Protein AF-A0A917CZU0-F1 (afdb_monomer_lite)

Structure (mmCIF, N/CA/C/O backbone):
data_AF-A0A917CZU0-F1
#
_entry.id   AF-A0A917CZU0-F1
#
loop_
_atom_site.group_PDB
_atom_site.id
_atom_site.type_symbol
_atom_site.label_atom_id
_atom_site.label_alt_id
_atom_site.label_comp_id
_atom_site.label_asym_id
_atom_site.label_entity_id
_atom_site.label_seq_id
_atom_site.pdbx_PDB_ins_code
_atom_site.Cartn_x
_atom_site.Cartn_y
_atom_site.Cartn_z
_atom_site.occupancy
_atom_site.B_iso_or_equiv
_atom_site.auth_seq_id
_atom_site.auth_comp_id
_atom_site.auth_asym_id
_atom_site.auth_atom_id
_atom_site.pdbx_PDB_model_num
ATOM 1 N N . MET A 1 1 ? 10.312 20.688 1.278 1.00 78.50 1 MET A N 1
ATOM 2 C CA . MET A 1 1 ? 9.923 19.257 1.408 1.00 78.50 1 MET A CA 1
ATOM 3 C C . MET A 1 1 ? 10.205 18.585 0.076 1.00 78.50 1 MET A C 1
ATOM 5 O O . MET A 1 1 ? 9.806 19.126 -0.950 1.00 78.50 1 MET A O 1
ATOM 9 N N . VAL A 1 2 ? 10.964 17.492 0.083 1.00 86.94 2 VAL A N 1
ATOM 10 C CA . VAL A 1 2 ? 11.460 16.786 -1.108 1.00 86.94 2 VAL A CA 1
ATOM 11 C C . VAL A 1 2 ? 10.722 15.475 -1.261 1.00 86.94 2 VAL A C 1
ATOM 13 O O . VAL A 1 2 ? 10.503 14.759 -0.286 1.00 86.94 2 VAL A O 1
ATOM 16 N N . ARG A 1 3 ? 10.411 15.134 -2.509 1.00 88.06 3 ARG A N 1
ATOM 17 C CA . ARG A 1 3 ? 9.918 13.814 -2.871 1.00 88.06 3 ARG A CA 1
ATOM 18 C C . ARG A 1 3 ? 11.034 12.984 -3.494 1.00 88.06 3 ARG A C 1
ATOM 20 O O . ARG A 1 3 ? 11.651 13.409 -4.465 1.00 88.06 3 ARG A O 1
ATOM 27 N N . ILE A 1 4 ? 11.237 11.786 -2.967 1.00 87.00 4 ILE A N 1
ATOM 28 C CA . ILE A 1 4 ? 12.206 10.799 -3.437 1.00 87.00 4 ILE A CA 1
ATOM 29 C C . ILE A 1 4 ? 11.424 9.625 -4.030 1.00 87.00 4 ILE A C 1
ATOM 31 O O . ILE A 1 4 ? 10.576 9.039 -3.360 1.00 87.00 4 ILE A O 1
ATOM 35 N N . GLN A 1 5 ? 11.693 9.275 -5.286 1.00 89.81 5 GLN A N 1
ATOM 36 C CA . GLN A 1 5 ? 11.121 8.095 -5.943 1.00 89.81 5 GLN A CA 1
ATOM 37 C C . GLN A 1 5 ? 12.236 7.085 -6.233 1.00 89.81 5 GLN A C 1
ATOM 39 O O . GLN A 1 5 ? 12.887 7.181 -7.275 1.00 89.81 5 GLN A O 1
ATOM 44 N N . PRO A 1 6 ? 12.507 6.143 -5.314 1.00 85.19 6 PRO A N 1
ATOM 45 C CA . PRO A 1 6 ? 13.462 5.079 -5.576 1.00 85.19 6 PRO A CA 1
ATOM 46 C C . PRO A 1 6 ? 12.879 4.049 -6.553 1.00 85.19 6 PRO A C 1
ATOM 48 O O . PRO A 1 6 ? 11.664 3.901 -6.688 1.00 85.19 6 PRO A O 1
ATOM 51 N N . ALA A 1 7 ? 13.762 3.301 -7.215 1.00 85.62 7 ALA A N 1
ATOM 52 C CA . ALA A 1 7 ? 13.368 2.092 -7.934 1.00 85.62 7 ALA A CA 1
ATOM 53 C C . ALA A 1 7 ? 12.738 1.078 -6.953 1.00 85.62 7 ALA A C 1
ATOM 55 O O . ALA A 1 7 ? 13.147 1.051 -5.789 1.00 85.62 7 ALA A O 1
ATOM 56 N N . PRO A 1 8 ? 11.792 0.228 -7.390 1.00 84.75 8 PRO A N 1
ATOM 57 C CA . PRO A 1 8 ? 11.112 -0.726 -6.510 1.00 84.75 8 PRO A CA 1
ATOM 58 C C . PRO A 1 8 ? 12.092 -1.649 -5.769 1.00 84.75 8 PRO A C 1
ATOM 60 O O . PRO A 1 8 ? 11.936 -1.856 -4.569 1.00 84.75 8 PRO A O 1
ATOM 63 N N . ASP A 1 9 ? 13.163 -2.091 -6.430 1.00 89.38 9 ASP A N 1
ATOM 64 C CA . ASP A 1 9 ? 14.222 -2.926 -5.839 1.00 89.38 9 ASP A CA 1
ATOM 65 C C . ASP A 1 9 ? 15.083 -2.189 -4.798 1.00 89.38 9 ASP A C 1
ATOM 67 O O . ASP A 1 9 ? 15.766 -2.808 -3.989 1.00 89.38 9 ASP A O 1
ATOM 71 N N . LYS A 1 10 ? 15.065 -0.851 -4.812 1.00 85.75 10 LYS A N 1
ATOM 72 C CA . LYS A 1 10 ? 15.816 0.018 -3.890 1.00 85.75 10 LYS A CA 1
ATOM 73 C C . LYS A 1 10 ? 14.930 0.673 -2.839 1.00 85.75 10 LYS A C 1
ATOM 75 O O . LYS A 1 10 ? 15.418 1.446 -2.020 1.00 85.75 10 LYS A O 1
ATOM 80 N N . LEU A 1 11 ? 13.628 0.399 -2.860 1.00 89.38 11 LEU A N 1
ATOM 81 C CA . LEU A 1 11 ? 12.669 1.073 -1.999 1.00 89.38 11 LEU A CA 1
ATOM 82 C C . LEU A 1 11 ? 12.920 0.763 -0.524 1.00 89.38 11 LEU A C 1
ATOM 84 O O . LEU A 1 11 ? 12.870 1.670 0.301 1.00 89.38 11 LEU A O 1
ATOM 88 N N . GLN A 1 12 ? 13.228 -0.494 -0.204 1.00 90.19 12 GLN A N 1
ATOM 89 C CA . GLN A 1 12 ? 13.500 -0.927 1.164 1.00 90.19 12 GLN A CA 1
ATOM 90 C C . GLN A 1 12 ? 14.815 -0.350 1.704 1.00 90.19 12 GLN A C 1
ATOM 92 O O . GLN A 1 12 ? 14.838 0.157 2.821 1.00 90.19 12 GLN A O 1
ATOM 97 N N . ASP A 1 13 ? 15.877 -0.364 0.893 1.00 90.19 13 ASP A N 1
ATOM 98 C CA . ASP A 1 13 ? 17.170 0.244 1.238 1.00 90.19 13 ASP A CA 1
ATOM 99 C C . ASP A 1 13 ? 17.022 1.754 1.484 1.00 90.19 13 ASP A C 1
ATOM 101 O O . ASP A 1 13 ? 17.442 2.279 2.516 1.00 90.19 13 ASP A O 1
ATOM 105 N N . MET A 1 14 ? 16.305 2.442 0.590 1.00 88.56 14 MET A N 1
ATOM 106 C CA . MET A 1 14 ? 16.014 3.869 0.719 1.00 88.56 14 MET A CA 1
ATOM 107 C C . MET A 1 14 ? 15.160 4.168 1.958 1.00 88.56 14 MET A C 1
ATOM 109 O O . MET A 1 14 ? 15.452 5.120 2.677 1.00 88.56 14 MET A O 1
ATOM 113 N N . ALA A 1 15 ? 14.136 3.356 2.240 1.00 90.75 15 ALA A N 1
ATOM 114 C CA . ALA A 1 15 ? 13.304 3.506 3.432 1.00 90.75 15 ALA A CA 1
ATOM 115 C C . ALA A 1 15 ? 14.133 3.372 4.710 1.00 90.75 15 ALA A C 1
ATOM 117 O O . ALA A 1 15 ? 14.023 4.204 5.608 1.00 90.75 15 ALA A O 1
ATOM 118 N N . GLN A 1 16 ? 14.984 2.348 4.779 1.00 91.56 16 GLN A N 1
ATOM 119 C CA . GLN A 1 16 ? 15.815 2.095 5.947 1.00 91.56 16 GLN A CA 1
ATOM 120 C C . GLN A 1 16 ? 16.832 3.214 6.164 1.00 91.56 16 GLN A C 1
ATOM 122 O O . GLN A 1 16 ? 16.986 3.687 7.285 1.00 91.56 16 GLN A O 1
ATOM 127 N N . ARG A 1 17 ? 17.455 3.703 5.091 1.00 89.38 17 ARG A N 1
ATOM 128 C CA . ARG A 1 17 ? 18.403 4.819 5.146 1.00 89.38 17 ARG A CA 1
ATOM 129 C C . ARG A 1 17 ? 17.747 6.137 5.566 1.00 89.38 17 ARG A C 1
ATOM 131 O O . ARG A 1 17 ? 18.346 6.909 6.307 1.00 89.38 17 ARG A O 1
ATOM 138 N N . LEU A 1 18 ? 16.512 6.391 5.127 1.00 90.62 18 LEU A N 1
ATOM 139 C CA . LEU A 1 18 ? 15.735 7.555 5.565 1.00 90.62 18 LEU A CA 1
ATOM 140 C C . LEU A 1 18 ? 15.314 7.443 7.035 1.00 90.62 18 LEU A C 1
ATOM 142 O O . LEU A 1 18 ? 15.387 8.435 7.752 1.00 90.62 18 LEU A O 1
ATOM 146 N N . LEU A 1 19 ? 14.904 6.255 7.487 1.00 91.31 19 LEU A N 1
ATOM 147 C CA . LEU A 1 19 ? 14.518 6.015 8.881 1.00 91.31 19 LEU A CA 1
ATOM 148 C C . LEU A 1 19 ? 15.707 6.075 9.845 1.00 91.31 19 LEU A C 1
ATOM 150 O O . LEU A 1 19 ? 15.544 6.572 10.951 1.00 91.31 19 LEU A O 1
ATOM 154 N N . ASP A 1 20 ? 16.884 5.605 9.431 1.00 92.38 20 ASP A N 1
ATOM 155 C CA . ASP A 1 20 ? 18.122 5.703 10.216 1.00 92.38 20 ASP A CA 1
ATOM 156 C C . ASP A 1 20 ? 18.596 7.160 10.357 1.00 92.38 20 ASP A C 1
ATOM 158 O O . ASP A 1 20 ? 19.051 7.586 11.417 1.00 92.38 20 ASP A O 1
ATOM 162 N N . ALA A 1 21 ? 18.428 7.958 9.298 1.00 89.38 21 ALA A N 1
ATOM 163 C CA . ALA A 1 21 ? 18.774 9.375 9.313 1.00 89.38 21 ALA A CA 1
ATOM 164 C C . ALA A 1 21 ? 17.760 10.248 10.079 1.00 89.38 21 ALA A C 1
ATOM 166 O O . ALA A 1 21 ? 18.129 11.332 10.549 1.00 89.38 21 ALA A O 1
ATOM 167 N N . ALA A 1 22 ? 16.500 9.821 10.183 1.00 90.62 22 ALA A N 1
ATOM 168 C CA . ALA A 1 22 ? 15.434 10.576 10.837 1.00 90.62 22 ALA A CA 1
ATOM 169 C C . ALA A 1 22 ? 15.584 10.572 12.365 1.00 90.62 22 ALA A C 1
ATOM 171 O O . ALA A 1 22 ? 16.005 9.583 12.959 1.00 90.62 22 ALA A O 1
ATOM 172 N N . ASP A 1 23 ? 15.220 11.678 13.013 1.00 89.38 23 ASP A N 1
ATOM 173 C CA . ASP A 1 23 ? 15.137 11.744 14.479 1.00 89.38 23 ASP A CA 1
ATOM 174 C C . ASP A 1 23 ? 13.829 11.100 14.965 1.00 89.38 23 ASP A C 1
ATOM 176 O O . ASP A 1 23 ? 13.726 10.577 16.075 1.00 89.38 23 ASP A O 1
ATOM 180 N N . SER A 1 24 ? 12.807 11.098 14.105 1.00 87.88 24 SER A N 1
ATOM 181 C CA . SER A 1 24 ? 11.535 10.423 14.343 1.00 87.88 24 SER A CA 1
ATOM 182 C C . SER A 1 24 ? 10.970 9.779 13.073 1.00 87.88 24 SER A C 1
ATOM 184 O O . SER A 1 24 ? 11.024 10.372 11.997 1.00 87.88 24 SER A O 1
ATOM 186 N N . PRO A 1 25 ? 10.310 8.609 13.179 1.00 84.25 25 PRO A N 1
ATOM 187 C CA . PRO A 1 25 ? 9.720 7.930 12.021 1.00 84.25 25 PRO A CA 1
ATOM 188 C C . PRO A 1 25 ? 8.631 8.767 11.330 1.00 84.25 25 PRO A C 1
ATOM 190 O O . PRO A 1 25 ? 8.382 8.593 10.142 1.00 84.25 25 PRO A O 1
ATOM 193 N N . SER A 1 26 ? 8.013 9.706 12.052 1.00 87.31 26 SER A N 1
ATOM 194 C CA . SER A 1 26 ? 7.018 10.647 11.524 1.00 87.31 26 SER A CA 1
ATOM 195 C C . SER A 1 26 ? 7.584 11.649 10.509 1.00 87.31 26 SER A C 1
ATOM 197 O O . SER A 1 26 ? 6.810 12.299 9.812 1.00 87.31 26 SER A O 1
ATOM 199 N N . GLU A 1 27 ? 8.907 11.803 10.423 1.00 88.69 27 GLU A N 1
ATOM 200 C CA . GLU A 1 27 ? 9.562 12.692 9.453 1.00 88.69 27 GLU A CA 1
ATOM 201 C C . GLU A 1 27 ? 9.648 12.084 8.044 1.00 88.69 27 GLU A C 1
ATOM 203 O O . GLU A 1 27 ? 9.947 12.792 7.079 1.00 88.69 27 GLU A O 1
ATOM 208 N N . VAL A 1 28 ? 9.372 10.781 7.919 1.00 90.38 28 VAL A N 1
ATOM 209 C CA . VAL A 1 28 ? 9.334 10.051 6.652 1.00 90.38 28 VAL A CA 1
ATOM 210 C C . VAL A 1 28 ? 7.887 9.729 6.302 1.00 90.38 28 VAL A C 1
ATOM 212 O O . VAL A 1 28 ? 7.295 8.789 6.831 1.00 90.38 28 VAL A O 1
ATOM 215 N N . ALA A 1 29 ? 7.307 10.483 5.371 1.00 91.12 29 ALA A N 1
ATOM 216 C CA . ALA A 1 29 ? 5.987 10.179 4.834 1.00 91.12 29 ALA A CA 1
ATOM 217 C C . ALA A 1 29 ? 6.116 9.304 3.583 1.00 91.12 29 ALA A C 1
ATOM 219 O O . ALA A 1 29 ? 6.944 9.552 2.710 1.00 91.12 29 ALA A O 1
ATOM 220 N N . THR A 1 30 ? 5.279 8.276 3.459 1.00 90.19 30 THR A N 1
ATOM 221 C CA . THR A 1 30 ? 5.162 7.522 2.203 1.00 90.19 30 THR A CA 1
ATOM 222 C C . THR A 1 30 ? 4.100 8.174 1.329 1.00 90.19 30 THR A C 1
ATOM 224 O O . THR A 1 30 ? 3.032 8.550 1.805 1.00 90.19 30 THR A O 1
ATOM 227 N N . CYS A 1 31 ? 4.388 8.329 0.040 1.00 87.25 31 CYS A N 1
ATOM 228 C CA . CYS A 1 31 ? 3.458 8.910 -0.920 1.00 87.25 31 CYS A CA 1
ATOM 229 C C . CYS A 1 31 ? 3.332 8.017 -2.158 1.00 87.25 31 CYS A C 1
ATOM 231 O O . CYS A 1 31 ? 4.315 7.696 -2.832 1.00 87.25 31 CYS A O 1
ATOM 233 N N . THR A 1 32 ? 2.105 7.647 -2.504 1.00 87.88 32 THR A N 1
ATOM 234 C CA . THR A 1 32 ? 1.788 6.911 -3.731 1.00 87.88 32 THR A CA 1
ATOM 235 C C . THR A 1 32 ? 1.451 7.908 -4.844 1.00 87.88 32 THR A C 1
ATOM 237 O O . THR A 1 32 ? 0.616 8.789 -4.663 1.00 87.88 32 THR A O 1
ATOM 240 N N . ASN A 1 33 ? 2.125 7.831 -5.998 1.00 71.75 33 ASN A N 1
ATOM 241 C CA . ASN A 1 33 ? 1.677 8.512 -7.225 1.00 71.75 33 ASN A CA 1
ATOM 242 C C . ASN A 1 33 ? 1.523 7.477 -8.330 1.00 71.75 33 ASN A C 1
ATOM 244 O O . ASN A 1 33 ? 2.515 6.897 -8.775 1.00 71.75 33 ASN A O 1
ATOM 248 N N . GLY A 1 34 ? 0.296 7.298 -8.817 1.00 76.94 34 GLY A N 1
ATOM 249 C CA . GLY A 1 34 ? 0.011 6.317 -9.861 1.00 76.94 34 GLY A CA 1
ATOM 250 C C . GLY A 1 34 ? 0.467 4.919 -9.436 1.00 76.94 34 GLY A C 1
ATOM 251 O O . GLY A 1 34 ? 0.059 4.431 -8.387 1.00 76.94 34 GLY A O 1
ATOM 252 N N . SER A 1 35 ? 1.335 4.298 -10.236 1.00 74.12 35 SER A N 1
ATOM 253 C CA . SER A 1 35 ? 1.867 2.949 -9.985 1.00 74.12 35 SER A CA 1
ATOM 254 C C . SER A 1 35 ? 3.122 2.905 -9.101 1.00 74.12 35 SER A C 1
ATOM 256 O O . SER A 1 35 ? 3.635 1.817 -8.854 1.00 74.12 35 SER A O 1
ATOM 258 N N . GLY A 1 36 ? 3.648 4.050 -8.653 1.00 81.69 36 GLY A N 1
ATOM 259 C CA . GLY A 1 36 ? 4.904 4.130 -7.902 1.00 81.69 36 GLY A CA 1
ATOM 260 C C . GLY A 1 36 ? 4.724 4.567 -6.448 1.00 81.69 36 GLY A C 1
ATOM 261 O O . GLY A 1 36 ? 3.883 5.414 -6.134 1.00 81.69 36 GLY A O 1
ATOM 262 N N . VAL A 1 37 ? 5.564 4.022 -5.566 1.00 88.19 37 VAL A N 1
ATOM 263 C CA . VAL A 1 37 ? 5.702 4.445 -4.166 1.00 88.19 37 VAL A CA 1
ATOM 264 C C . VAL A 1 37 ? 6.959 5.307 -4.038 1.00 88.19 37 VAL A C 1
ATOM 266 O O . VAL A 1 37 ? 8.010 4.967 -4.577 1.00 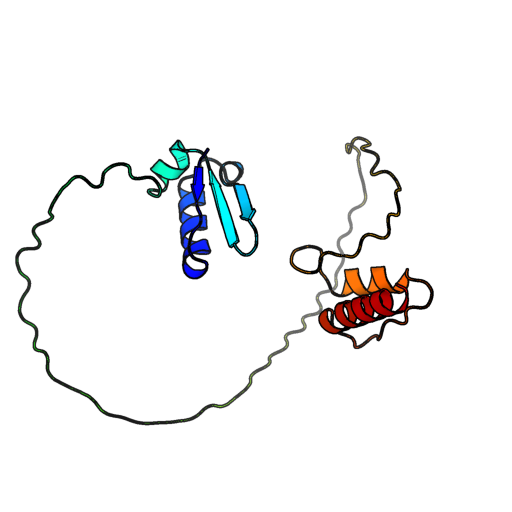88.19 37 VAL A O 1
ATOM 269 N N . GLY A 1 38 ? 6.849 6.430 -3.336 1.00 90.81 38 GLY A N 1
ATOM 270 C CA . GLY A 1 38 ? 7.973 7.293 -2.990 1.00 90.81 38 GLY A CA 1
ATOM 271 C C . GLY A 1 38 ? 7.908 7.761 -1.541 1.00 90.81 38 GLY A C 1
ATOM 272 O O . GLY A 1 38 ? 6.962 7.453 -0.813 1.00 90.81 38 GLY A O 1
ATOM 273 N N . PHE A 1 39 ? 8.908 8.536 -1.144 1.00 91.94 39 PHE A N 1
ATOM 274 C CA . PHE A 1 39 ? 9.032 9.116 0.187 1.00 91.94 39 PHE A CA 1
ATOM 275 C C . PHE A 1 39 ? 8.992 10.633 0.092 1.00 91.94 39 PHE A C 1
ATOM 277 O O . PHE A 1 39 ? 9.631 11.223 -0.775 1.00 91.94 39 PHE A O 1
ATOM 284 N N . GLU A 1 40 ? 8.227 11.259 0.968 1.00 91.81 40 GLU A N 1
ATOM 285 C CA . GLU A 1 40 ? 8.184 12.697 1.147 1.00 91.81 40 GLU A CA 1
ATOM 286 C C . GLU A 1 40 ? 8.852 13.027 2.483 1.00 91.81 40 GLU A C 1
ATOM 288 O O . GLU A 1 40 ? 8.450 12.531 3.536 1.00 91.81 40 GLU A O 1
ATOM 293 N N . VAL A 1 41 ? 9.930 13.805 2.417 1.00 91.12 41 VAL A N 1
ATOM 294 C CA . VAL A 1 41 ? 10.820 14.090 3.549 1.00 91.12 41 VAL A CA 1
ATOM 295 C C . VAL A 1 41 ? 11.256 15.549 3.543 1.00 91.12 41 VAL A C 1
ATOM 297 O O . VAL A 1 41 ? 11.198 16.242 2.524 1.00 91.12 41 VAL A O 1
ATOM 300 N N . SER A 1 42 ? 11.732 16.046 4.678 1.00 91.06 42 SER A N 1
ATOM 301 C CA . SER A 1 42 ? 12.390 17.354 4.741 1.00 91.06 42 SER A CA 1
ATOM 302 C C . SER A 1 42 ? 13.674 17.376 3.900 1.00 91.06 42 SER A C 1
ATOM 304 O O . SER A 1 42 ? 14.363 16.367 3.774 1.00 91.06 42 SER A O 1
ATOM 306 N N . GLU A 1 43 ? 14.028 18.536 3.337 1.00 88.25 43 GLU A N 1
ATOM 307 C CA . GLU A 1 43 ? 15.282 18.720 2.575 1.00 88.25 43 GLU A CA 1
ATOM 308 C C . GLU A 1 43 ? 16.517 18.390 3.422 1.00 88.25 43 GLU A C 1
ATOM 310 O O . GLU A 1 43 ? 17.457 17.764 2.940 1.00 88.25 43 GLU A O 1
ATOM 315 N N . GLU A 1 44 ? 16.476 18.746 4.706 1.00 88.19 44 GLU A N 1
ATOM 316 C CA . GLU A 1 44 ? 17.512 18.405 5.680 1.00 88.19 44 GLU A CA 1
ATOM 317 C C . GLU A 1 44 ? 17.657 16.888 5.861 1.00 88.19 44 GLU A C 1
ATOM 319 O O . GLU A 1 44 ? 18.769 16.369 5.805 1.00 88.19 44 GLU A O 1
ATOM 324 N N . LEU A 1 45 ? 16.540 16.164 5.983 1.00 88.62 45 LEU A N 1
ATOM 325 C CA . LEU A 1 45 ? 16.536 14.707 6.099 1.00 88.62 45 LEU A CA 1
ATOM 326 C C . LEU A 1 45 ? 17.028 14.035 4.811 1.00 88.62 45 LEU A C 1
ATOM 328 O O . LEU A 1 45 ? 17.816 13.095 4.870 1.00 88.62 45 LEU A O 1
ATOM 332 N N . ALA A 1 46 ? 16.632 14.545 3.642 1.00 88.06 46 ALA A N 1
ATOM 333 C CA . ALA A 1 46 ? 17.114 14.048 2.355 1.00 88.06 46 ALA A CA 1
ATOM 334 C C . ALA A 1 46 ? 18.635 14.229 2.191 1.00 88.06 46 ALA A C 1
ATOM 336 O O . ALA A 1 46 ? 19.303 13.329 1.679 1.00 88.06 46 ALA A O 1
ATOM 337 N N . ARG A 1 47 ? 19.198 15.354 2.656 1.00 85.94 47 ARG A N 1
ATOM 338 C CA . ARG A 1 47 ? 20.656 15.569 2.715 1.00 85.94 47 ARG A CA 1
ATOM 339 C C . ARG A 1 47 ? 21.328 14.644 3.721 1.00 85.94 47 ARG A C 1
ATOM 341 O O . ARG A 1 47 ? 22.323 14.013 3.392 1.00 85.94 47 ARG A O 1
ATOM 348 N N . LYS A 1 48 ? 20.764 14.515 4.923 1.00 85.56 48 LYS A N 1
ATOM 349 C CA . LYS A 1 48 ? 21.298 13.659 5.993 1.00 85.56 48 LYS A CA 1
ATOM 350 C C . LYS A 1 48 ? 21.319 12.181 5.594 1.00 85.56 48 LYS A C 1
ATOM 352 O O . LYS A 1 48 ? 22.279 11.479 5.886 1.00 85.56 48 LYS A O 1
ATOM 357 N N . ALA A 1 49 ? 20.308 11.734 4.855 1.00 83.06 49 ALA A N 1
ATOM 358 C CA . ALA A 1 49 ? 20.256 10.402 4.263 1.00 83.06 49 ALA A CA 1
ATOM 359 C C . ALA A 1 49 ? 21.158 10.245 3.020 1.00 83.06 49 ALA A C 1
ATOM 361 O O . ALA A 1 49 ? 21.257 9.145 2.477 1.00 83.06 49 ALA A O 1
ATOM 362 N N . GLY A 1 50 ? 21.834 11.304 2.559 1.00 82.69 50 GLY A N 1
ATOM 363 C CA . GLY A 1 50 ? 22.723 11.280 1.394 1.00 82.69 50 GLY A CA 1
ATOM 364 C C . GLY A 1 50 ? 21.992 11.099 0.061 1.00 82.69 50 GLY A C 1
ATOM 365 O O . GLY A 1 50 ? 22.552 10.535 -0.873 1.00 82.69 50 GLY A O 1
ATOM 366 N N . VAL A 1 51 ? 20.723 11.512 -0.014 1.00 78.25 51 VAL A N 1
ATOM 367 C CA . VAL A 1 51 ? 19.892 11.432 -1.230 1.00 78.25 51 VAL A CA 1
ATOM 368 C C . VAL A 1 51 ? 20.008 12.703 -2.065 1.00 78.25 51 VAL A C 1
ATOM 370 O O . VAL A 1 51 ? 19.930 12.656 -3.290 1.00 78.25 51 VAL A O 1
ATOM 373 N N . LEU A 1 52 ? 20.184 13.838 -1.389 1.00 66.56 52 LEU A N 1
ATOM 374 C CA . LEU A 1 52 ? 20.279 15.166 -1.983 1.00 66.56 52 LEU A CA 1
ATOM 375 C C . LEU A 1 52 ? 21.696 15.722 -1.795 1.00 66.56 52 LEU A C 1
ATOM 377 O O . LEU A 1 52 ? 21.877 16.772 -1.185 1.00 66.56 52 LEU A O 1
ATOM 381 N N . ASP A 1 53 ? 22.713 14.9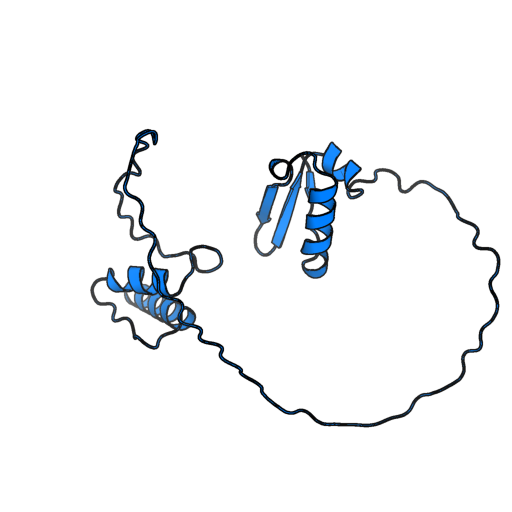88 -2.237 1.00 64.81 53 ASP A N 1
ATOM 382 C CA . ASP A 1 53 ? 24.073 15.524 -2.239 1.00 64.81 53 ASP A CA 1
ATOM 383 C C . ASP A 1 53 ? 24.211 16.520 -3.407 1.00 64.81 53 ASP A C 1
ATOM 385 O O . ASP A 1 53 ? 24.346 16.146 -4.572 1.00 64.81 53 ASP A O 1
ATOM 389 N N . GLU A 1 54 ? 24.058 17.813 -3.106 1.00 48.25 54 GLU A N 1
ATOM 390 C CA . GLU A 1 54 ? 24.296 18.920 -4.039 1.00 48.25 54 GLU A CA 1
ATOM 391 C C . GLU A 1 54 ? 25.804 19.216 -4.156 1.00 48.25 54 GLU A C 1
ATOM 393 O O . GLU A 1 54 ? 26.236 20.328 -3.871 1.00 48.25 54 GLU A O 1
ATOM 398 N N . ALA A 1 55 ? 26.614 18.232 -4.552 1.00 45.84 55 ALA A N 1
ATOM 399 C CA . ALA A 1 55 ? 27.979 18.433 -5.042 1.00 45.84 55 ALA A CA 1
ATOM 400 C C . ALA A 1 55 ? 28.487 17.172 -5.760 1.00 45.84 55 ALA A C 1
ATOM 402 O O . ALA A 1 55 ? 29.234 16.360 -5.228 1.00 45.84 55 ALA A O 1
ATOM 403 N N . SER A 1 56 ? 28.154 17.039 -7.044 1.00 51.19 56 SER A N 1
ATOM 404 C CA . SER A 1 56 ? 29.105 16.416 -7.971 1.00 51.19 56 SER A CA 1
ATOM 405 C C . SER A 1 56 ? 30.266 17.397 -8.190 1.00 51.19 56 SER A C 1
ATOM 407 O O . SER A 1 56 ? 30.307 18.071 -9.215 1.00 51.19 56 SER A O 1
ATOM 409 N N . ASP A 1 57 ? 31.138 17.536 -7.191 1.00 53.62 57 ASP A N 1
ATOM 410 C CA . ASP A 1 57 ? 32.403 18.281 -7.236 1.00 53.62 57 ASP A CA 1
ATOM 411 C C . ASP A 1 57 ? 33.399 17.581 -6.285 1.00 53.62 57 ASP A C 1
ATOM 413 O O . ASP A 1 57 ? 33.267 17.716 -5.075 1.00 53.62 57 ASP A O 1
ATOM 417 N N . ASP A 1 58 ? 34.312 16.794 -6.885 1.00 51.16 58 ASP A N 1
ATOM 418 C CA . ASP A 1 58 ? 35.650 16.344 -6.423 1.00 51.16 58 ASP A CA 1
ATOM 419 C C . ASP A 1 58 ? 35.803 15.642 -5.037 1.00 51.16 58 ASP A C 1
ATOM 421 O O . ASP A 1 58 ? 35.280 16.070 -4.022 1.00 51.16 58 ASP A O 1
ATOM 425 N N . GLU A 1 59 ? 36.499 14.512 -4.861 1.00 49.88 59 GLU A N 1
ATOM 426 C CA . GLU A 1 59 ? 37.896 14.232 -5.215 1.00 49.88 59 GLU A CA 1
ATOM 427 C C . GLU A 1 59 ? 38.178 12.717 -5.333 1.00 49.88 59 GLU A C 1
ATOM 429 O O . GLU A 1 59 ? 37.566 11.855 -4.702 1.00 49.88 59 GLU A O 1
ATOM 434 N N . VAL A 1 60 ? 39.196 12.446 -6.140 1.00 53.38 60 VAL A N 1
ATOM 435 C CA . VAL A 1 60 ? 39.978 11.222 -6.307 1.00 53.38 60 VAL A CA 1
ATOM 436 C C . VAL A 1 60 ? 40.466 10.578 -4.993 1.00 53.38 60 VAL A C 1
ATOM 438 O O . VAL A 1 60 ? 41.221 11.185 -4.243 1.00 53.38 60 VAL A O 1
ATOM 441 N N . GLU A 1 61 ? 40.181 9.288 -4.783 1.00 48.03 61 GLU A N 1
ATOM 442 C CA . GLU A 1 61 ? 41.115 8.417 -4.055 1.00 48.03 61 GLU A CA 1
ATOM 443 C C . GLU A 1 61 ? 41.880 7.561 -5.068 1.00 48.03 61 GLU A C 1
ATOM 445 O O . GLU A 1 61 ? 41.367 6.630 -5.691 1.00 48.03 61 GLU A O 1
ATOM 450 N N . ASP A 1 62 ? 43.132 7.968 -5.247 1.00 50.53 62 ASP A N 1
ATOM 451 C CA . ASP A 1 62 ? 44.258 7.198 -5.749 1.00 50.53 62 ASP A CA 1
ATOM 452 C C . ASP A 1 62 ? 44.324 5.829 -5.048 1.00 50.53 62 ASP A C 1
ATOM 454 O O . ASP A 1 62 ? 44.938 5.686 -3.994 1.00 50.53 62 ASP A O 1
ATOM 458 N N . TYR A 1 63 ? 43.701 4.797 -5.628 1.00 40.59 63 TYR A N 1
ATOM 459 C CA . TYR A 1 63 ? 44.055 3.414 -5.301 1.00 40.59 63 TYR A CA 1
ATOM 460 C C . TYR A 1 63 ? 45.180 2.967 -6.231 1.00 40.59 63 TYR A C 1
ATOM 462 O O . TYR A 1 63 ? 44.994 2.236 -7.209 1.00 40.59 63 TYR A O 1
ATOM 470 N N . ALA A 1 64 ? 46.375 3.466 -5.929 1.00 49.88 64 ALA A N 1
ATOM 471 C CA . ALA A 1 64 ? 47.608 2.919 -6.446 1.00 49.88 64 ALA A CA 1
ATOM 472 C C . ALA A 1 64 ? 47.744 1.448 -6.010 1.00 49.88 64 ALA A C 1
ATOM 474 O O . ALA A 1 64 ? 47.970 1.152 -4.842 1.00 49.88 64 ALA A O 1
ATOM 475 N N . GLY A 1 65 ? 47.656 0.548 -6.990 1.00 51.44 65 GLY A N 1
ATOM 476 C CA . GLY A 1 65 ? 48.375 -0.725 -7.015 1.00 51.44 65 GLY A CA 1
ATOM 477 C C . GLY A 1 65 ? 47.915 -1.808 -6.044 1.00 51.44 65 GLY A C 1
ATOM 478 O O . GLY A 1 65 ? 48.453 -1.917 -4.950 1.00 51.44 65 GLY A O 1
ATOM 479 N N . LEU A 1 66 ? 47.069 -2.716 -6.535 1.00 48.59 66 LEU A N 1
ATOM 480 C CA . LEU A 1 66 ? 47.227 -4.143 -6.252 1.00 48.59 66 LEU A CA 1
ATOM 481 C C . LEU A 1 66 ? 47.018 -4.940 -7.548 1.00 48.59 66 LEU A C 1
ATOM 483 O O . LEU A 1 66 ? 45.914 -5.046 -8.074 1.00 48.59 66 LEU A O 1
ATOM 487 N N . ASP A 1 67 ? 48.166 -5.366 -8.065 1.00 41.81 67 ASP A N 1
ATOM 488 C CA . ASP A 1 67 ? 48.504 -6.562 -8.833 1.00 41.81 67 ASP A CA 1
ATOM 489 C C . ASP A 1 67 ? 47.388 -7.345 -9.548 1.00 41.81 67 ASP A C 1
ATOM 491 O O . ASP A 1 67 ? 46.530 -7.984 -8.943 1.00 41.81 67 ASP A O 1
ATOM 495 N N . ASP A 1 68 ? 47.508 -7.362 -10.879 1.00 47.88 68 ASP A N 1
ATOM 496 C CA . ASP A 1 68 ? 47.742 -8.582 -11.667 1.00 47.88 68 ASP A CA 1
ATOM 497 C C . ASP A 1 68 ? 47.335 -9.898 -10.971 1.00 47.88 68 ASP A C 1
ATOM 499 O O . ASP A 1 68 ? 48.142 -10.570 -10.331 1.00 47.88 68 ASP A O 1
ATOM 503 N N . VAL A 1 69 ? 46.069 -10.293 -11.123 1.00 45.59 69 VAL A N 1
ATOM 504 C CA . VAL A 1 69 ? 45.662 -11.693 -10.963 1.00 45.59 69 VAL A CA 1
ATOM 505 C C . VAL A 1 69 ? 44.894 -12.145 -12.198 1.00 45.59 69 VAL A C 1
ATOM 507 O O . VAL A 1 69 ? 43.708 -11.883 -12.382 1.00 45.59 69 VAL A O 1
ATOM 510 N N . ASP A 1 70 ? 45.682 -12.754 -13.079 1.00 40.06 70 ASP A N 1
ATOM 511 C CA . ASP A 1 70 ? 45.385 -13.812 -14.042 1.00 40.06 70 ASP A CA 1
ATOM 512 C C . ASP A 1 70 ? 43.898 -14.131 -14.299 1.00 40.06 70 ASP A C 1
ATOM 514 O O . ASP A 1 70 ? 43.210 -14.804 -13.532 1.00 40.06 70 ASP A O 1
ATOM 518 N N . VAL A 1 71 ? 43.437 -13.698 -15.473 1.00 43.81 71 VAL A N 1
ATOM 519 C CA . VAL A 1 71 ? 42.293 -14.283 -16.172 1.00 43.81 71 VAL A CA 1
ATOM 520 C C . VAL A 1 71 ? 42.749 -15.608 -16.776 1.00 43.81 71 VAL A C 1
ATOM 522 O O . VAL A 1 71 ? 43.297 -15.586 -17.873 1.00 43.81 71 VAL A O 1
ATOM 525 N N . THR A 1 72 ? 42.460 -16.747 -16.140 1.00 42.78 72 THR A N 1
ATOM 526 C CA . THR A 1 72 ? 42.215 -18.016 -16.849 1.00 42.78 72 THR A CA 1
ATOM 527 C C . THR A 1 72 ? 41.362 -19.007 -16.038 1.00 42.78 72 THR A C 1
ATOM 529 O O . THR A 1 72 ? 41.564 -19.196 -14.846 1.00 42.78 72 THR A O 1
ATOM 532 N N . ALA A 1 73 ? 40.473 -19.700 -16.766 1.00 44.28 73 ALA A N 1
ATOM 533 C CA . ALA A 1 73 ? 39.659 -20.863 -16.378 1.00 44.28 73 ALA A CA 1
ATOM 534 C C . ALA A 1 73 ? 38.413 -20.551 -15.512 1.00 44.28 73 ALA A C 1
ATOM 536 O O . ALA A 1 73 ? 38.459 -19.763 -14.585 1.00 44.28 73 ALA A O 1
ATOM 537 N N . ASP A 1 74 ? 37.229 -21.108 -15.742 1.00 41.59 74 ASP A N 1
ATOM 538 C CA . ASP A 1 74 ? 36.875 -22.307 -16.489 1.00 41.59 74 ASP A CA 1
ATOM 539 C C . ASP A 1 74 ? 35.390 -22.223 -16.868 1.00 41.59 74 ASP A C 1
ATOM 541 O O . ASP A 1 74 ? 34.533 -21.871 -16.056 1.00 41.59 74 ASP A O 1
ATOM 545 N N . LEU A 1 75 ? 35.106 -22.503 -18.134 1.00 51.12 75 LEU A N 1
ATOM 546 C CA . LEU A 1 75 ? 33.775 -22.606 -18.704 1.00 51.12 75 LEU A CA 1
ATOM 547 C C . LEU A 1 75 ? 33.477 -24.096 -18.856 1.00 51.12 75 LEU A C 1
ATOM 549 O O . LEU A 1 75 ? 33.945 -24.669 -19.824 1.00 51.12 75 LEU A O 1
ATOM 553 N N . GLU A 1 76 ? 32.714 -24.698 -17.948 1.00 50.12 76 GLU A N 1
ATOM 554 C CA . GLU A 1 76 ? 31.987 -25.979 -18.073 1.00 50.12 76 GLU A CA 1
ATOM 555 C C . GLU A 1 76 ? 31.309 -26.195 -16.686 1.00 50.12 76 GLU A C 1
ATOM 557 O O . GLU A 1 76 ? 31.898 -25.870 -15.669 1.00 50.12 76 GLU A O 1
ATOM 562 N N . LYS A 1 77 ? 30.092 -26.705 -16.458 1.00 44.09 77 LYS A N 1
ATOM 563 C CA . LYS A 1 77 ? 29.153 -27.512 -17.239 1.00 44.09 77 LYS A CA 1
ATOM 564 C C . LYS A 1 77 ? 28.066 -28.044 -16.290 1.00 44.09 77 LYS A C 1
ATOM 566 O O . LYS A 1 77 ? 28.340 -28.242 -15.114 1.00 44.09 77 LYS A O 1
ATOM 571 N N . ALA A 1 78 ? 26.928 -28.410 -16.892 1.00 41.31 78 ALA A N 1
ATOM 572 C CA . ALA A 1 78 ? 25.872 -29.311 -16.401 1.00 41.31 78 ALA A CA 1
ATOM 573 C C . ALA A 1 78 ? 24.890 -28.722 -15.359 1.00 41.31 78 ALA A C 1
ATOM 575 O O . ALA A 1 78 ? 25.298 -28.182 -14.344 1.00 41.31 78 ALA A O 1
ATOM 576 N N . ALA A 1 79 ? 23.598 -28.619 -15.704 1.00 46.19 79 ALA A N 1
ATOM 577 C CA . ALA A 1 79 ? 22.576 -29.690 -15.696 1.00 46.19 79 ALA A CA 1
ATOM 578 C C . ALA A 1 79 ? 21.952 -29.756 -14.287 1.00 46.19 79 ALA A C 1
ATOM 580 O O . ALA A 1 79 ? 22.669 -29.945 -13.318 1.00 46.19 79 ALA A O 1
ATOM 581 N N . ASP A 1 80 ? 20.682 -29.401 -14.118 1.00 42.50 80 ASP A N 1
ATOM 582 C CA . ASP A 1 80 ? 19.516 -30.291 -14.273 1.00 42.50 80 ASP A CA 1
ATOM 583 C C . ASP A 1 80 ? 18.880 -30.481 -12.879 1.00 42.50 80 ASP A C 1
ATOM 585 O O . ASP A 1 80 ? 19.568 -30.340 -11.874 1.00 42.50 80 ASP A O 1
ATOM 589 N N . GLU A 1 81 ? 17.571 -30.739 -12.850 1.00 46.41 81 GLU A N 1
ATOM 590 C CA . GLU A 1 81 ? 16.697 -30.987 -11.682 1.00 46.41 81 GLU A CA 1
ATOM 591 C C . GLU A 1 81 ? 16.156 -29.789 -10.856 1.00 46.41 81 GLU A C 1
ATOM 593 O O . GLU A 1 81 ? 16.734 -29.320 -9.881 1.00 46.41 81 GLU A O 1
ATOM 598 N N . ALA A 1 82 ? 14.921 -29.387 -11.193 1.00 54.78 82 ALA A N 1
ATOM 599 C CA . ALA A 1 82 ? 13.813 -29.384 -10.217 1.00 54.78 82 ALA A CA 1
ATOM 600 C C . ALA A 1 82 ? 13.404 -30.858 -9.961 1.00 54.78 82 ALA A C 1
ATOM 602 O O . ALA A 1 82 ? 13.553 -31.634 -10.910 1.00 54.78 82 ALA A O 1
ATOM 603 N N . PRO A 1 83 ? 12.895 -31.298 -8.787 1.00 54.38 83 PRO A N 1
ATOM 604 C CA . PRO A 1 83 ? 11.766 -30.749 -8.007 1.00 54.38 83 PRO A CA 1
ATOM 605 C C . PRO A 1 83 ? 12.101 -30.688 -6.485 1.00 54.38 83 PRO A C 1
ATOM 607 O O . PRO A 1 83 ? 13.210 -31.008 -6.086 1.00 54.38 83 PRO A O 1
ATOM 610 N N . ASP A 1 84 ? 11.297 -30.190 -5.548 1.00 42.91 84 ASP A N 1
ATOM 611 C CA . ASP A 1 84 ? 10.015 -30.726 -5.090 1.00 42.91 84 ASP A CA 1
ATOM 612 C C . ASP A 1 84 ? 9.480 -29.833 -3.954 1.00 42.91 84 ASP A C 1
ATOM 614 O O . ASP A 1 84 ? 10.210 -29.051 -3.339 1.00 42.91 84 ASP A O 1
ATOM 618 N N . ALA A 1 85 ? 8.184 -29.951 -3.702 1.00 52.81 85 ALA A N 1
ATOM 619 C CA . ALA A 1 85 ? 7.444 -29.210 -2.704 1.00 52.81 85 ALA A CA 1
ATOM 620 C C . ALA A 1 85 ? 7.809 -29.657 -1.285 1.00 52.81 85 ALA A C 1
ATOM 622 O O . ALA A 1 85 ? 7.874 -30.850 -1.017 1.00 52.81 85 ALA A O 1
ATOM 623 N N . GLN A 1 86 ? 7.882 -28.714 -0.344 1.00 48.28 86 GLN A N 1
ATOM 624 C CA . GLN A 1 86 ? 7.498 -28.990 1.040 1.00 48.28 86 GLN A CA 1
ATOM 625 C C . GLN A 1 86 ? 6.672 -27.828 1.590 1.00 48.28 86 GLN A C 1
ATOM 627 O O . GLN A 1 86 ? 7.176 -26.834 2.104 1.00 48.28 86 GLN A O 1
ATOM 632 N N . THR A 1 87 ? 5.361 -27.998 1.434 1.00 51.41 87 THR A N 1
ATOM 633 C CA . THR A 1 87 ? 4.357 -27.583 2.408 1.00 51.41 87 THR A CA 1
ATOM 634 C C . THR A 1 87 ? 4.686 -28.246 3.740 1.00 51.41 87 THR A C 1
ATOM 636 O O . THR A 1 87 ? 4.656 -29.471 3.826 1.00 51.41 87 THR A O 1
ATOM 639 N N . GLU A 1 88 ? 4.934 -27.453 4.777 1.00 58.09 88 GLU A N 1
ATOM 640 C CA . GLU A 1 88 ? 4.715 -27.884 6.154 1.00 58.09 88 GLU A CA 1
ATOM 641 C C . GLU A 1 88 ? 3.826 -26.844 6.837 1.00 58.09 88 GLU A C 1
ATOM 643 O O . GLU A 1 88 ? 4.253 -25.760 7.233 1.00 58.09 88 GLU A O 1
ATOM 648 N N . GLU A 1 89 ? 2.542 -27.194 6.908 1.00 52.53 89 GLU A N 1
ATOM 649 C CA . GLU A 1 89 ? 1.610 -26.695 7.907 1.00 52.53 89 GLU A CA 1
ATOM 650 C C . GLU A 1 89 ? 2.193 -26.942 9.304 1.00 52.53 89 GLU A C 1
ATOM 652 O O . GLU A 1 89 ? 2.501 -28.077 9.668 1.00 52.53 89 GLU A O 1
ATOM 657 N N . GLN A 1 90 ? 2.269 -25.898 10.124 1.00 51.56 90 GLN A N 1
ATOM 658 C CA . GLN A 1 90 ? 2.203 -26.059 11.571 1.00 51.56 90 GLN A CA 1
ATOM 659 C C . GLN A 1 90 ? 1.046 -25.221 12.097 1.00 51.56 90 GLN A C 1
ATOM 661 O O . GLN A 1 90 ? 1.165 -24.041 12.417 1.00 51.56 90 GLN A O 1
ATOM 666 N N . THR A 1 91 ? -0.109 -25.875 12.160 1.00 45.78 91 THR A N 1
ATOM 667 C CA . THR A 1 91 ? -1.166 -25.563 13.111 1.00 45.78 91 THR A CA 1
ATOM 668 C C . THR A 1 91 ? -0.645 -25.843 14.521 1.00 45.78 91 THR A C 1
ATOM 670 O O . THR A 1 91 ? -0.461 -27.004 14.882 1.00 45.78 91 THR A O 1
ATOM 673 N N . GLU A 1 92 ? -0.462 -24.811 15.342 1.00 59.28 92 GLU A N 1
ATOM 674 C CA . GLU A 1 92 ? -0.503 -24.975 16.796 1.00 59.28 92 GLU A CA 1
ATOM 675 C C . GLU A 1 92 ? -1.612 -24.089 17.361 1.00 59.28 92 GLU A C 1
ATOM 677 O O . GLU A 1 92 ? -1.497 -22.879 17.544 1.00 59.28 92 GLU A O 1
ATOM 682 N N . THR A 1 93 ? -2.746 -24.744 17.576 1.00 52.94 93 THR A N 1
ATOM 683 C CA . THR A 1 93 ? -3.842 -24.312 18.431 1.00 52.94 93 THR A CA 1
ATOM 684 C C . THR A 1 93 ? -3.336 -24.147 19.865 1.00 52.94 93 THR A C 1
ATOM 686 O O . THR A 1 93 ? -3.148 -25.139 20.567 1.00 52.94 93 THR A O 1
ATOM 689 N N . GLY A 1 94 ? -3.154 -22.902 20.303 1.00 49.72 94 GLY A N 1
ATOM 690 C CA . GLY A 1 94 ? -2.941 -22.529 21.702 1.00 49.72 94 GLY A CA 1
ATOM 691 C C . GLY A 1 94 ? -4.090 -21.652 22.192 1.00 49.72 94 GLY A C 1
ATOM 692 O O . GLY A 1 94 ? -4.091 -20.443 21.983 1.00 49.72 94 GLY A O 1
ATOM 693 N N . LEU A 1 95 ? -5.089 -22.290 22.795 1.00 57.72 95 LEU A N 1
ATOM 694 C CA . LEU A 1 95 ? -6.284 -21.702 23.393 1.00 57.72 95 LEU A CA 1
ATOM 695 C C . LEU A 1 95 ? -6.065 -21.691 24.911 1.00 57.72 95 LEU A C 1
ATOM 697 O O . LEU A 1 95 ? -5.955 -22.773 25.464 1.00 57.72 95 LEU A O 1
ATOM 701 N N . GLU A 1 96 ? -5.969 -20.516 25.542 1.00 48.66 96 GLU A N 1
ATOM 702 C CA . GLU A 1 96 ? -6.205 -20.245 26.983 1.00 48.66 96 GLU A CA 1
ATOM 703 C C . GLU A 1 96 ? -5.994 -18.728 27.215 1.00 48.66 96 GLU A C 1
ATOM 705 O O . GLU A 1 96 ? -4.891 -18.203 27.109 1.00 48.66 96 GLU A O 1
ATOM 710 N N . GLU A 1 97 ? -7.062 -17.929 27.161 1.00 53.59 97 GLU A N 1
ATOM 711 C CA . GLU A 1 97 ? -7.820 -17.431 28.325 1.00 53.59 97 GLU A CA 1
ATOM 712 C C . GLU A 1 97 ? -7.001 -16.535 29.271 1.00 53.59 97 GLU A C 1
ATOM 714 O O . GLU A 1 97 ? -6.466 -16.999 30.267 1.00 53.59 97 GLU A O 1
ATOM 719 N N . LEU A 1 98 ? -6.991 -15.223 29.005 1.00 46.62 98 LEU A N 1
ATOM 720 C CA . LEU A 1 98 ? -6.828 -14.184 30.030 1.00 46.62 98 LEU A CA 1
ATOM 721 C C . LEU A 1 98 ? -7.637 -12.943 29.623 1.00 46.62 98 LEU A C 1
ATOM 723 O O . LEU A 1 98 ? -7.136 -12.015 28.990 1.00 46.62 98 LEU A O 1
ATOM 727 N N . VAL A 1 99 ? -8.913 -12.934 30.007 1.00 69.19 99 VAL A N 1
ATOM 728 C CA . VAL A 1 99 ? -9.635 -11.687 30.290 1.00 69.19 99 VAL A CA 1
ATOM 729 C C . VAL A 1 99 ? -8.965 -11.002 31.485 1.00 69.19 99 VAL A C 1
ATOM 731 O O . VAL A 1 99 ? -8.650 -11.660 32.480 1.00 69.19 99 VAL A O 1
ATOM 734 N N . PRO A 1 100 ? -8.767 -9.680 31.424 1.00 53.12 100 PRO A N 1
ATOM 735 C CA . PRO A 1 100 ? -9.395 -8.899 32.483 1.00 53.12 100 PRO A CA 1
ATOM 736 C C . PRO A 1 100 ? -10.349 -7.821 31.962 1.00 53.12 100 PRO A C 1
ATOM 738 O O . PRO A 1 100 ? -10.112 -7.142 30.964 1.00 53.12 100 PRO A O 1
ATOM 741 N N . GLU A 1 101 ? -11.444 -7.719 32.711 1.00 44.09 101 GLU A N 1
ATOM 742 C CA . GLU A 1 101 ? -12.491 -6.706 32.694 1.00 44.09 101 GLU A CA 1
ATOM 743 C C . GLU A 1 101 ? -11.968 -5.258 32.648 1.00 44.09 101 GLU A C 1
ATOM 745 O O . GLU A 1 101 ? -11.069 -4.860 33.383 1.00 44.09 101 GLU A O 1
ATOM 750 N N . THR A 1 102 ? -12.606 -4.499 31.755 1.00 67.31 102 THR A N 1
ATOM 751 C CA . THR A 1 102 ? -13.048 -3.093 31.832 1.00 67.31 102 THR A CA 1
ATOM 752 C C . THR A 1 102 ? -12.586 -2.206 32.994 1.00 67.31 102 THR A C 1
ATOM 754 O O . THR A 1 102 ? -12.889 -2.505 34.138 1.00 67.31 102 THR A O 1
ATOM 757 N N . GLU A 1 103 ? -12.040 -1.032 32.645 1.00 52.28 103 GLU A N 1
ATOM 758 C CA . GLU A 1 103 ? -12.246 0.332 33.202 1.00 52.28 103 GLU A CA 1
ATOM 759 C C . GLU A 1 103 ? -11.115 1.215 32.606 1.00 52.28 103 GLU A C 1
ATOM 761 O O . GLU A 1 103 ? -9.966 0.801 32.601 1.00 52.28 103 GLU A O 1
ATOM 766 N N . GLN A 1 104 ? -11.257 2.420 32.052 1.00 46.94 104 GLN A N 1
ATOM 767 C CA . GLN A 1 104 ? -12.353 3.367 31.915 1.00 46.94 104 GLN A CA 1
ATOM 768 C C . GLN A 1 104 ? -11.880 4.477 30.938 1.00 46.94 104 GLN A C 1
ATOM 770 O O . GLN A 1 104 ? -10.772 4.991 31.060 1.00 46.94 104 GLN A O 1
ATOM 775 N N . THR A 1 105 ? -12.742 4.834 29.981 1.00 49.78 105 THR A N 1
ATOM 776 C CA . THR A 1 105 ? -13.032 6.206 29.508 1.00 49.78 105 THR A CA 1
ATOM 777 C C . THR A 1 105 ? -11.875 7.180 29.233 1.00 49.78 105 THR A C 1
ATOM 779 O O . THR A 1 105 ? -11.457 7.897 30.138 1.00 49.78 105 THR A O 1
ATOM 782 N N . ASN A 1 106 ? -11.496 7.335 27.956 1.00 49.12 106 ASN A N 1
ATOM 783 C CA . ASN A 1 106 ? -11.365 8.656 27.313 1.00 49.12 106 ASN A CA 1
ATOM 784 C C . ASN A 1 106 ? -11.175 8.507 25.789 1.00 49.12 106 ASN A C 1
ATOM 786 O O . ASN A 1 106 ? -10.068 8.654 25.276 1.00 49.12 106 ASN A O 1
ATOM 790 N N . ILE A 1 107 ? -12.237 8.189 25.051 1.00 49.78 107 ILE A N 1
ATOM 791 C CA . ILE A 1 107 ? -12.249 8.438 23.607 1.00 49.78 107 ILE A CA 1
ATOM 792 C C . ILE A 1 107 ? -13.431 9.358 23.375 1.00 49.78 107 ILE A C 1
ATOM 794 O O . ILE A 1 107 ? -14.587 8.971 23.523 1.00 49.78 107 ILE A O 1
ATOM 798 N N . VAL A 1 108 ? -13.073 10.615 23.146 1.00 51.47 108 VAL A N 1
ATOM 799 C CA . VAL A 1 108 ? -13.935 11.676 22.655 1.00 51.47 108 VAL A CA 1
ATOM 800 C C . VAL A 1 108 ? -14.765 11.125 21.502 1.00 51.47 108 VAL A C 1
ATOM 802 O O . VAL A 1 108 ? -14.215 10.566 20.557 1.00 51.47 108 VAL A O 1
ATOM 805 N N . GLU A 1 109 ? -16.082 11.285 21.628 1.00 53.28 109 GLU A N 1
ATOM 806 C CA . GLU A 1 109 ? -17.038 11.292 20.528 1.00 53.28 109 GLU A CA 1
ATOM 807 C C . GLU A 1 109 ? -16.463 12.097 19.354 1.00 53.28 109 GLU A C 1
ATOM 809 O O . GLU A 1 109 ? -16.574 13.320 19.309 1.00 53.28 109 GLU A O 1
ATOM 814 N N . GLU A 1 110 ? -15.860 11.414 18.388 1.00 47.78 110 GLU A N 1
ATOM 815 C CA . GLU A 1 110 ? -15.968 11.831 17.003 1.00 47.78 110 GLU A CA 1
ATOM 816 C C . GLU A 1 110 ? -16.914 10.829 16.360 1.00 47.78 110 GLU A C 1
ATOM 818 O O . GLU A 1 110 ? -16.598 9.657 16.157 1.00 47.78 110 GLU A O 1
ATOM 823 N N . GLN A 1 111 ? -18.145 11.297 16.185 1.00 48.16 111 GLN A N 1
ATOM 824 C CA . GLN A 1 111 ? -19.179 10.663 15.396 1.00 48.16 111 GLN A CA 1
ATOM 825 C C . GLN A 1 111 ? -18.586 10.277 14.036 1.00 48.16 111 GLN A C 1
ATOM 827 O O . GLN A 1 111 ? -18.468 11.116 13.146 1.00 48.16 111 GLN A O 1
ATOM 832 N N . ALA A 1 112 ? -18.230 9.003 13.863 1.00 43.16 112 ALA A N 1
ATOM 833 C CA . ALA A 1 112 ? -18.207 8.404 12.541 1.00 43.16 112 ALA A CA 1
ATOM 834 C C . ALA A 1 112 ? -19.671 8.209 12.153 1.00 43.16 112 ALA A C 1
ATOM 836 O O . ALA A 1 112 ? -20.305 7.204 12.465 1.00 43.16 112 ALA A O 1
ATOM 837 N N . ASP A 1 113 ? -20.192 9.301 11.613 1.00 39.12 113 ASP A N 1
ATOM 838 C CA . ASP A 1 113 ? -21.417 9.434 10.860 1.00 39.12 113 ASP A CA 1
ATOM 839 C C . ASP A 1 113 ? -21.736 8.136 10.105 1.00 39.12 113 ASP A C 1
ATOM 841 O O . ASP A 1 113 ? -20.982 7.664 9.252 1.00 39.12 113 ASP A O 1
ATOM 845 N N . ASP A 1 114 ? -22.871 7.570 10.496 1.00 45.09 114 ASP A N 1
ATOM 846 C CA . ASP A 1 114 ? -23.651 6.550 9.820 1.00 45.09 114 ASP A CA 1
ATOM 847 C C . ASP A 1 114 ? -24.060 7.095 8.441 1.00 45.09 114 ASP A C 1
ATOM 849 O O . ASP A 1 114 ? -25.169 7.573 8.220 1.00 45.09 114 ASP A O 1
ATOM 853 N N . THR A 1 115 ? -23.118 7.088 7.505 1.00 40.69 115 THR A N 1
ATOM 854 C CA . THR A 1 115 ? -23.411 7.117 6.078 1.00 40.69 115 THR A CA 1
ATOM 855 C C . THR A 1 115 ? -22.889 5.823 5.490 1.00 40.69 115 THR A C 1
ATOM 857 O O . THR A 1 115 ? -21.768 5.720 4.991 1.00 40.69 115 THR A O 1
ATOM 860 N N . GLU A 1 116 ? -23.761 4.819 5.574 1.00 49.84 116 GLU A N 1
ATOM 861 C CA . GLU A 1 116 ? -23.854 3.640 4.715 1.00 49.84 116 GLU A CA 1
ATOM 862 C C . GLU A 1 116 ? -23.870 4.080 3.237 1.00 49.84 116 GLU A C 1
ATOM 864 O O . GLU A 1 116 ? -24.867 4.017 2.530 1.00 49.84 116 GLU A O 1
ATOM 869 N N . THR A 1 117 ? -22.756 4.629 2.761 1.00 46.41 117 THR A N 1
ATOM 870 C CA . THR A 1 117 ? -22.460 4.661 1.339 1.00 46.41 117 THR A CA 1
ATOM 871 C C . THR A 1 117 ? -21.790 3.335 1.065 1.00 46.41 117 THR A C 1
ATOM 873 O O . THR A 1 117 ? -20.759 3.024 1.659 1.00 46.41 117 THR A O 1
ATOM 876 N N . GLU A 1 118 ? -22.433 2.531 0.228 1.00 62.81 118 GLU A N 1
ATOM 877 C CA . GLU A 1 118 ? -22.008 1.227 -0.277 1.00 62.81 118 GLU A CA 1
ATOM 878 C C . GLU A 1 118 ? -20.686 1.348 -1.057 1.00 62.81 118 GLU A C 1
ATOM 880 O O . GLU A 1 118 ? -20.614 1.144 -2.268 1.00 62.81 118 GLU A O 1
ATOM 885 N N . GLN A 1 119 ? -19.623 1.785 -0.388 1.00 68.81 119 GLN A N 1
ATOM 886 C CA . GLN A 1 119 ? -18.328 1.973 -1.004 1.00 68.81 119 GLN A CA 1
ATOM 887 C C . GLN A 1 119 ? -17.695 0.610 -1.209 1.00 68.81 119 GLN A C 1
ATOM 889 O O . GLN A 1 119 ? -17.472 -0.144 -0.261 1.00 68.81 119 GLN A O 1
ATOM 894 N N . GLU A 1 120 ? -17.403 0.325 -2.477 1.00 80.00 120 GLU A N 1
ATOM 895 C CA . GLU A 1 120 ? -16.632 -0.844 -2.866 1.00 80.00 120 GLU A CA 1
ATOM 896 C C . GLU A 1 120 ? -15.341 -0.905 -2.045 1.00 80.00 120 GLU A C 1
ATOM 898 O O . GLU A 1 120 ? -14.621 0.101 -1.956 1.00 80.00 120 GLU A O 1
ATOM 903 N N . PRO A 1 121 ? -15.003 -2.074 -1.476 1.00 84.88 121 PRO A N 1
ATOM 904 C CA . PRO A 1 121 ? -13.728 -2.255 -0.817 1.00 84.88 121 PRO A CA 1
ATOM 905 C C . PRO A 1 121 ? -12.590 -1.898 -1.781 1.00 84.88 121 PRO A C 1
ATOM 907 O O . PRO A 1 121 ? -12.708 -2.094 -2.997 1.00 84.88 121 PRO A O 1
ATOM 910 N N . PRO A 1 122 ? -11.448 -1.398 -1.280 1.00 83.69 122 PRO A N 1
ATOM 911 C CA . PRO A 1 122 ? -10.312 -1.109 -2.144 1.00 83.69 122 PRO A CA 1
ATOM 912 C C . PRO A 1 122 ? -9.925 -2.369 -2.929 1.00 83.69 122 PRO A C 1
ATOM 914 O O . PRO A 1 122 ? -10.036 -3.484 -2.420 1.00 83.69 122 PRO A O 1
ATOM 917 N N . ARG A 1 123 ? -9.461 -2.213 -4.176 1.00 84.25 123 ARG A N 1
ATOM 918 C CA . ARG A 1 123 ? -9.062 -3.339 -5.049 1.00 84.25 123 ARG A CA 1
ATOM 919 C C . ARG A 1 123 ? -7.631 -3.823 -4.819 1.00 84.25 123 ARG A C 1
ATOM 921 O O . ARG A 1 123 ? -7.264 -4.871 -5.340 1.00 84.25 123 ARG A O 1
ATOM 928 N N . THR A 1 124 ? -6.820 -3.099 -4.047 1.00 79.50 124 THR A N 1
ATOM 929 C CA . THR A 1 124 ? -5.450 -3.461 -3.635 1.00 79.50 124 THR A CA 1
ATOM 930 C C . THR A 1 124 ? -5.118 -2.845 -2.270 1.00 79.50 124 THR A C 1
ATOM 932 O O . THR A 1 124 ? -5.727 -1.857 -1.867 1.00 79.50 124 THR A O 1
ATOM 935 N N . GLY A 1 125 ? -4.155 -3.426 -1.545 1.00 74.81 125 GLY A N 1
ATOM 936 C CA . GLY A 1 125 ? -3.627 -2.859 -0.298 1.00 74.81 125 GLY A CA 1
ATOM 937 C C . GLY A 1 125 ? -4.433 -3.169 0.972 1.00 74.81 125 GLY A C 1
ATOM 938 O O . GLY A 1 125 ? -5.229 -4.108 1.027 1.00 74.81 125 GLY A O 1
ATOM 939 N N . ARG A 1 126 ? -4.175 -2.395 2.035 1.00 59.06 126 ARG A N 1
ATOM 940 C CA . ARG A 1 126 ? -4.783 -2.574 3.365 1.00 59.06 126 ARG A CA 1
ATOM 941 C C . ARG A 1 126 ? -6.289 -2.290 3.297 1.00 59.06 126 ARG A C 1
ATOM 943 O O . ARG A 1 126 ? -6.685 -1.247 2.794 1.00 59.06 126 ARG A O 1
ATOM 950 N N . GLY A 1 127 ? -7.110 -3.219 3.791 1.00 67.94 127 GLY A N 1
ATOM 951 C CA . GLY A 1 127 ? -8.578 -3.150 3.684 1.00 67.94 127 GLY A CA 1
ATOM 952 C C . GLY A 1 127 ? -9.154 -3.852 2.450 1.00 67.94 127 GLY A C 1
ATOM 953 O O . GLY A 1 127 ? -10.365 -3.958 2.317 1.00 67.94 127 GLY A O 1
ATOM 954 N N . SER A 1 128 ? -8.299 -4.388 1.574 1.00 77.19 128 SER A N 1
ATOM 955 C CA . SER A 1 128 ? -8.699 -5.183 0.413 1.00 77.19 128 SER A CA 1
ATOM 956 C C . SER A 1 128 ? -8.688 -6.682 0.718 1.00 77.19 128 SER A C 1
ATOM 958 O O . SER A 1 128 ? -8.151 -7.477 -0.045 1.00 77.19 128 SER A O 1
ATOM 960 N N . SER A 1 129 ? -9.195 -7.090 1.875 1.00 84.25 129 SER A N 1
ATOM 961 C CA . SER A 1 129 ? -9.224 -8.510 2.231 1.00 84.25 129 SER A CA 1
ATOM 962 C C . SER A 1 129 ? -10.375 -9.212 1.516 1.00 84.25 129 SER A C 1
ATOM 964 O O . SER A 1 129 ? -11.409 -8.598 1.258 1.00 84.25 129 SER A O 1
ATOM 966 N N . GLU A 1 130 ? -10.234 -10.509 1.247 1.00 86.19 130 GLU A N 1
ATOM 967 C CA . GLU A 1 130 ? -11.342 -11.335 0.753 1.00 86.19 130 GLU A CA 1
ATOM 968 C C . GLU A 1 130 ? -12.587 -11.196 1.634 1.00 86.19 130 GLU A C 1
ATOM 970 O O . GLU A 1 130 ? -13.676 -10.963 1.126 1.00 86.19 130 GLU A O 1
ATOM 975 N N . ALA A 1 131 ? -12.407 -11.215 2.958 1.00 87.38 131 ALA A N 1
ATOM 976 C CA . ALA A 1 131 ? -13.483 -11.007 3.922 1.00 87.38 131 ALA A CA 1
ATOM 977 C C . ALA A 1 131 ? -14.231 -9.675 3.718 1.00 87.38 131 ALA A C 1
ATOM 979 O O . ALA A 1 131 ? -15.453 -9.645 3.818 1.00 87.38 131 ALA A O 1
ATOM 980 N N . ALA A 1 132 ? -13.522 -8.593 3.375 1.00 87.19 132 ALA A N 1
ATOM 981 C CA . ALA A 1 132 ? -14.141 -7.293 3.114 1.00 87.19 132 ALA A CA 1
ATOM 982 C C . ALA A 1 132 ? -14.982 -7.319 1.828 1.00 87.19 132 ALA A C 1
ATOM 984 O O . ALA A 1 132 ? -16.078 -6.767 1.794 1.00 87.19 132 ALA A O 1
ATOM 985 N N . TRP A 1 133 ? -14.503 -8.012 0.790 1.00 88.56 133 TRP A N 1
ATOM 986 C CA . TRP A 1 133 ? -15.259 -8.228 -0.445 1.00 88.56 133 TRP A CA 1
ATOM 987 C C . TRP A 1 133 ? -16.466 -9.141 -0.239 1.00 88.56 133 TRP A C 1
ATOM 989 O O . TRP A 1 133 ? -17.546 -8.823 -0.725 1.00 88.56 133 TRP A O 1
ATOM 999 N N . ARG A 1 134 ? -16.333 -10.229 0.526 1.00 87.94 134 AR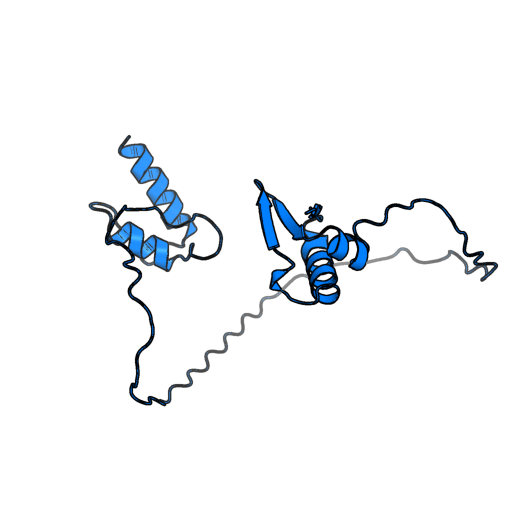G A N 1
ATOM 1000 C CA . ARG A 1 134 ? -17.462 -11.112 0.859 1.00 87.94 134 ARG A CA 1
ATOM 1001 C C . ARG A 1 134 ? -18.535 -10.381 1.657 1.00 87.94 134 ARG A C 1
ATOM 1003 O O . ARG A 1 134 ? -19.712 -10.538 1.357 1.00 87.94 134 ARG A O 1
ATOM 1010 N N . GLU A 1 135 ? -18.141 -9.572 2.640 1.00 87.81 135 GLU A N 1
ATOM 1011 C CA . GLU A 1 135 ? -19.082 -8.778 3.433 1.00 87.81 135 GLU A CA 1
ATOM 1012 C C . GLU A 1 135 ? -19.758 -7.680 2.602 1.00 87.81 135 GLU A C 1
ATOM 1014 O O . GLU A 1 135 ? -20.953 -7.441 2.747 1.00 87.81 135 GLU A O 1
ATOM 1019 N N . PHE A 1 136 ? -19.019 -7.019 1.711 1.00 87.75 136 PHE A N 1
ATOM 1020 C CA . PHE A 1 136 ? -19.603 -6.040 0.799 1.00 87.75 136 PHE A CA 1
ATOM 1021 C C . PHE A 1 136 ? -20.630 -6.692 -0.131 1.00 87.75 136 PHE A C 1
ATOM 1023 O O . PHE A 1 136 ? -21.757 -6.220 -0.232 1.00 87.75 136 PHE A O 1
ATOM 1030 N N . LEU A 1 137 ? -20.270 -7.811 -0.761 1.00 88.56 137 LEU A N 1
ATOM 1031 C CA . LEU A 1 137 ? -21.126 -8.491 -1.729 1.00 88.56 137 LEU A CA 1
ATOM 1032 C C . LEU A 1 137 ? -22.322 -9.198 -1.083 1.00 88.56 137 LEU A C 1
ATOM 1034 O O . LEU A 1 137 ? -23.352 -9.337 -1.731 1.00 88.56 137 LEU A O 1
ATOM 1038 N N . SER A 1 138 ? -22.232 -9.606 0.186 1.00 86.06 138 SER A N 1
ATOM 1039 C CA . SER A 1 138 ? -23.380 -10.162 0.916 1.00 86.06 138 SER A CA 1
ATOM 1040 C C . SER A 1 138 ? -24.433 -9.111 1.271 1.00 86.06 138 SER A C 1
ATOM 1042 O O . SER A 1 138 ? -25.592 -9.462 1.488 1.00 86.06 138 SER A O 1
ATOM 1044 N N . LYS A 1 139 ? -24.047 -7.831 1.305 1.00 86.50 139 LYS A N 1
ATOM 1045 C CA . LYS A 1 139 ? -24.963 -6.694 1.472 1.00 86.50 139 LYS A CA 1
ATOM 1046 C C . LYS A 1 139 ? -25.644 -6.291 0.157 1.00 86.50 139 LYS A C 1
ATOM 1048 O O . LYS A 1 139 ? -26.609 -5.538 0.199 1.00 86.50 139 LYS A O 1
ATOM 1053 N N . GLN A 1 140 ? -25.170 -6.787 -0.990 1.00 84.88 140 GLN A N 1
ATOM 1054 C CA . GLN A 1 140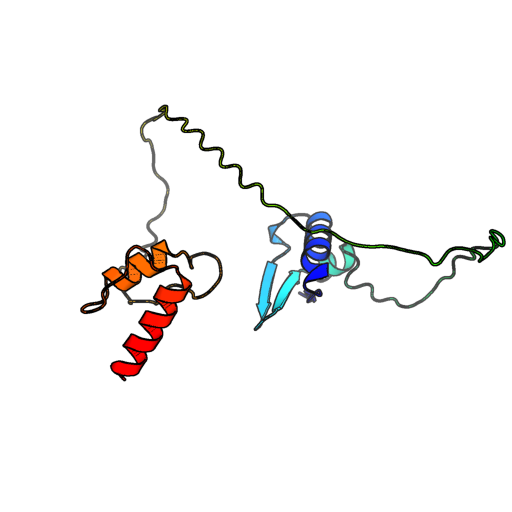 ? -25.714 -6.450 -2.306 1.00 84.88 140 GLN A CA 1
ATOM 1055 C C . GLN A 1 140 ? -26.923 -7.328 -2.643 1.00 84.88 140 GLN A C 1
ATOM 1057 O O . GLN A 1 140 ? -26.839 -8.558 -2.699 1.00 84.88 140 GLN A O 1
ATOM 1062 N N . ASP A 1 141 ? -28.063 -6.688 -2.891 1.00 78.56 141 ASP A N 1
ATOM 1063 C CA . ASP A 1 141 ? -29.306 -7.390 -3.197 1.00 78.56 141 ASP A CA 1
ATOM 1064 C C . ASP A 1 141 ? -29.204 -8.080 -4.572 1.00 78.56 141 ASP A C 1
ATOM 1066 O O . ASP A 1 141 ? -28.881 -7.463 -5.587 1.00 78.56 141 ASP A O 1
ATOM 1070 N N . GLY A 1 142 ? -29.433 -9.395 -4.609 1.00 77.69 142 GLY A N 1
ATOM 1071 C CA . GLY A 1 142 ? -29.350 -10.191 -5.838 1.00 77.69 142 GLY A CA 1
ATOM 1072 C C . GLY A 1 142 ? -27.943 -10.651 -6.248 1.00 77.69 142 GLY A C 1
ATOM 1073 O O . GLY A 1 142 ? -27.811 -11.283 -7.300 1.00 77.69 142 GLY A O 1
ATOM 1074 N N . PHE A 1 143 ? -26.909 -10.412 -5.434 1.00 82.94 143 PHE A N 1
ATOM 1075 C CA . PHE A 1 143 ? -25.566 -10.951 -5.662 1.00 82.94 143 PHE A CA 1
ATOM 1076 C C . PHE A 1 143 ? -25.318 -12.200 -4.800 1.00 82.94 143 PHE A C 1
ATOM 1078 O O . PHE A 1 143 ? -25.447 -12.173 -3.580 1.00 82.94 143 PHE A O 1
ATOM 1085 N N . THR A 1 144 ? -24.967 -13.331 -5.422 1.00 85.81 144 THR A N 1
ATOM 1086 C CA . THR A 1 144 ? -24.632 -14.571 -4.694 1.00 85.81 144 THR A CA 1
ATOM 1087 C C . THR A 1 144 ? -23.122 -14.751 -4.637 1.00 85.81 144 THR A C 1
ATOM 1089 O O . THR A 1 144 ? -22.480 -14.933 -5.670 1.00 85.81 144 THR A O 1
ATOM 1092 N N . VAL A 1 145 ? -22.567 -14.727 -3.426 1.00 81.56 145 VAL A N 1
ATOM 1093 C CA . VAL A 1 145 ? -21.133 -14.903 -3.165 1.00 81.56 145 VAL A CA 1
ATOM 1094 C C . VAL A 1 145 ? -20.798 -16.399 -3.078 1.00 81.56 145 VAL A C 1
ATOM 1096 O O . VAL A 1 145 ? -21.359 -17.081 -2.2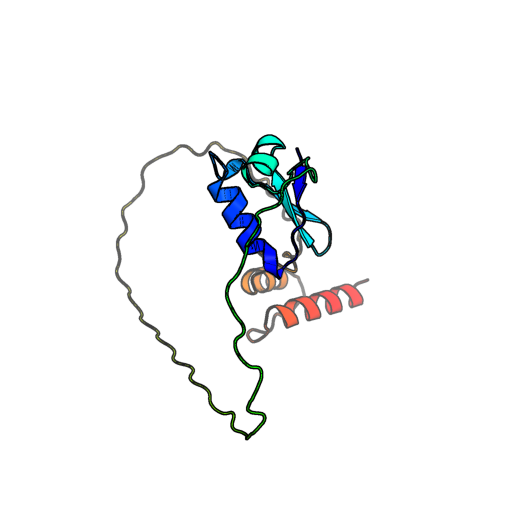19 1.00 81.56 145 VAL A O 1
ATOM 1099 N N . PRO A 1 146 ? -19.905 -16.941 -3.926 1.00 83.69 146 PRO A N 1
ATOM 1100 C CA . PRO A 1 146 ? -19.418 -18.309 -3.771 1.00 83.69 146 PRO A CA 1
ATOM 1101 C C . PRO A 1 146 ? -18.500 -18.414 -2.544 1.00 83.69 146 PRO A C 1
ATOM 1103 O O . PRO A 1 146 ? -17.622 -17.576 -2.357 1.00 83.69 146 PRO A O 1
ATOM 1106 N N . ASP A 1 147 ? -18.672 -19.457 -1.728 1.00 82.12 147 ASP A N 1
ATOM 1107 C CA . ASP A 1 147 ? -17.887 -19.647 -0.492 1.00 82.12 147 ASP A CA 1
ATOM 1108 C C . ASP A 1 147 ? -16.420 -20.043 -0.755 1.00 82.12 147 ASP A C 1
ATOM 1110 O O . ASP A 1 147 ? -15.545 -19.792 0.069 1.00 82.12 147 ASP A O 1
ATOM 1114 N N . ASP A 1 148 ? -16.154 -20.600 -1.940 1.00 88.62 148 ASP A N 1
ATOM 1115 C CA . ASP A 1 148 ? -14.824 -21.001 -2.421 1.00 88.62 148 ASP A CA 1
ATOM 1116 C C . ASP A 1 148 ? -14.200 -19.947 -3.355 1.00 88.62 148 ASP A C 1
ATOM 1118 O O . ASP A 1 148 ? -13.133 -20.161 -3.911 1.00 88.62 148 ASP A O 1
ATOM 1122 N N . ALA A 1 149 ? -14.874 -18.809 -3.579 1.00 87.62 149 ALA A N 1
ATOM 1123 C CA . ALA A 1 149 ? -14.333 -17.765 -4.442 1.00 87.62 149 ALA A CA 1
ATOM 1124 C C . ALA A 1 149 ? -13.242 -16.978 -3.720 1.00 87.62 149 ALA A C 1
ATOM 1126 O O . ALA A 1 149 ? -13.486 -16.371 -2.667 1.00 87.62 149 ALA A O 1
ATOM 1127 N N . ASP A 1 150 ? -12.071 -16.934 -4.345 1.00 89.69 150 ASP A N 1
ATOM 1128 C CA . ASP A 1 150 ? -10.996 -16.052 -3.940 1.00 89.69 150 ASP A CA 1
ATOM 1129 C C . ASP A 1 150 ? -11.383 -14.589 -4.168 1.00 89.69 150 ASP A C 1
ATOM 1131 O O . ASP A 1 150 ? -12.200 -14.229 -5.024 1.00 89.69 150 ASP A O 1
ATOM 1135 N N . ARG A 1 151 ? -10.712 -13.691 -3.450 1.00 89.00 151 ARG A N 1
ATOM 1136 C CA . ARG A 1 151 ? -10.822 -12.233 -3.641 1.00 89.00 151 ARG A CA 1
ATOM 1137 C C . ARG A 1 151 ? -10.836 -11.785 -5.112 1.00 89.00 151 ARG A C 1
ATOM 1139 O O . ARG A 1 151 ? -11.561 -10.852 -5.448 1.00 89.00 151 ARG A O 1
ATOM 1146 N N . GLY A 1 152 ? -10.010 -12.388 -5.969 1.00 88.69 152 GLY A N 1
ATOM 1147 C CA . GLY A 1 152 ? -9.948 -12.041 -7.393 1.00 88.69 152 GLY A CA 1
ATOM 1148 C C . GLY A 1 152 ? -11.259 -12.333 -8.124 1.00 88.69 152 GLY A C 1
ATOM 1149 O O . GLY A 1 152 ? -11.764 -11.473 -8.848 1.00 88.69 152 GLY A O 1
ATOM 1150 N N . ASP A 1 153 ? -11.839 -13.504 -7.873 1.00 91.75 153 ASP A N 1
ATOM 1151 C CA . ASP A 1 153 ? -13.117 -13.938 -8.436 1.00 91.75 153 ASP A CA 1
ATOM 1152 C C . ASP A 1 153 ? -14.281 -13.076 -7.944 1.00 91.75 153 ASP A C 1
ATOM 1154 O O . ASP A 1 153 ? -15.155 -12.713 -8.732 1.00 91.75 153 ASP A O 1
ATOM 1158 N N . LEU A 1 154 ? -14.260 -12.665 -6.672 1.00 89.69 154 LEU A N 1
ATOM 1159 C CA 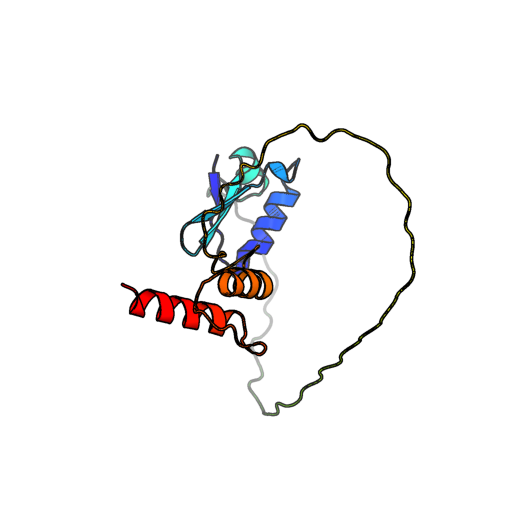. LEU A 1 154 ? -15.257 -11.753 -6.100 1.00 89.69 154 LEU A CA 1
ATOM 1160 C C . LEU A 1 154 ? -15.274 -10.392 -6.808 1.00 89.69 154 LEU A C 1
ATOM 1162 O O . LEU A 1 154 ? -16.340 -9.894 -7.171 1.00 89.69 154 LEU A O 1
ATOM 1166 N N . ILE A 1 155 ? -14.095 -9.810 -7.046 1.00 89.56 155 ILE A N 1
ATOM 1167 C CA . ILE A 1 155 ? -13.956 -8.527 -7.753 1.00 89.56 155 ILE A CA 1
ATOM 1168 C C . ILE A 1 155 ? -14.434 -8.663 -9.201 1.00 89.56 155 ILE A C 1
ATOM 1170 O O . ILE A 1 155 ? -15.194 -7.826 -9.685 1.00 89.56 155 ILE A O 1
ATOM 1174 N N . ALA A 1 156 ? -14.016 -9.727 -9.892 1.00 91.00 156 ALA A N 1
ATOM 1175 C CA . ALA A 1 156 ? -14.390 -9.960 -11.283 1.00 91.00 156 ALA A CA 1
ATOM 1176 C C . ALA A 1 156 ? -15.905 -10.173 -11.447 1.00 91.00 156 ALA A C 1
ATOM 1178 O O . ALA A 1 156 ? -16.517 -9.619 -12.363 1.00 91.00 156 ALA A O 1
ATOM 1179 N N . ALA A 1 157 ? -16.524 -10.938 -10.545 1.00 88.69 157 ALA A N 1
ATOM 1180 C CA . ALA A 1 157 ? -17.965 -11.160 -10.537 1.00 88.69 157 ALA A CA 1
ATOM 1181 C C . ALA A 1 157 ? -18.741 -9.862 -10.263 1.00 88.69 157 ALA A C 1
ATOM 1183 O O . ALA A 1 157 ? -19.772 -9.615 -10.892 1.00 88.69 157 ALA A O 1
ATOM 1184 N N . TRP A 1 158 ? -18.225 -9.004 -9.383 1.00 88.94 158 TRP A N 1
ATOM 1185 C CA . TRP A 1 158 ? -18.799 -7.689 -9.119 1.00 88.94 158 TRP A CA 1
ATOM 1186 C C . TRP A 1 158 ? -18.715 -6.738 -10.324 1.00 88.94 158 TRP A C 1
ATOM 1188 O O . TRP A 1 158 ? -19.728 -6.150 -10.704 1.00 88.94 158 TRP A O 1
ATOM 1198 N N . ASP A 1 159 ? -17.558 -6.636 -10.990 1.00 89.06 159 ASP A N 1
ATOM 1199 C CA . ASP A 1 159 ? -17.410 -5.838 -12.221 1.00 89.06 159 ASP A CA 1
ATOM 1200 C C . ASP A 1 159 ? -18.373 -6.324 -13.328 1.00 89.06 159 ASP A C 1
ATOM 1202 O O . ASP A 1 159 ? -18.988 -5.516 -14.033 1.00 89.06 159 ASP A O 1
ATOM 1206 N N . ALA A 1 160 ? -18.570 -7.642 -13.455 1.00 88.56 160 ALA A N 1
ATOM 1207 C CA . ALA A 1 160 ? -19.532 -8.220 -14.396 1.00 88.56 160 ALA A CA 1
ATOM 1208 C C . ALA A 1 160 ? -20.992 -7.891 -14.031 1.00 88.56 160 ALA A C 1
ATOM 1210 O O . ALA A 1 160 ? -21.800 -7.578 -14.912 1.00 88.56 160 ALA A O 1
ATOM 1211 N N . HIS A 1 161 ? -21.329 -7.925 -12.739 1.00 85.44 161 HIS A N 1
ATOM 1212 C CA . HIS A 1 161 ? -22.652 -7.558 -12.240 1.00 85.44 161 HIS A CA 1
ATOM 1213 C C . HIS A 1 161 ? -22.968 -6.083 -12.517 1.00 85.44 161 HIS A C 1
ATOM 1215 O O . HIS A 1 161 ? -24.020 -5.776 -13.080 1.00 85.44 161 HIS A O 1
ATOM 1221 N N . ARG A 1 162 ? -22.028 -5.176 -12.221 1.00 84.31 162 ARG A N 1
ATOM 1222 C CA . ARG A 1 162 ? -22.163 -3.742 -12.523 1.00 84.31 162 ARG A CA 1
ATOM 1223 C C . ARG A 1 162 ? -22.309 -3.470 -14.017 1.00 84.31 162 ARG A C 1
ATOM 1225 O O . ARG A 1 162 ? -23.150 -2.668 -14.394 1.00 84.31 162 ARG A O 1
ATOM 1232 N N . SER A 1 163 ? -21.557 -4.179 -14.859 1.00 79.62 163 SER A N 1
ATOM 1233 C CA . SER A 1 163 ? -21.643 -4.043 -16.323 1.00 79.62 163 SER A CA 1
ATOM 1234 C C . SER A 1 163 ? -22.974 -4.527 -16.911 1.00 79.62 163 SER A C 1
ATOM 1236 O O . SER A 1 163 ? -23.294 -4.200 -18.047 1.00 79.62 163 SER A O 1
ATOM 1238 N N . THR A 1 164 ? -23.729 -5.348 -16.175 1.00 76.62 164 THR A N 1
ATOM 1239 C CA . THR A 1 164 ? -25.040 -5.859 -16.611 1.00 76.62 164 THR A CA 1
ATOM 1240 C C . THR A 1 164 ? -26.189 -4.939 -16.182 1.00 76.62 164 THR A C 1
ATOM 1242 O O . THR A 1 164 ? -27.258 -4.981 -16.788 1.00 76.62 164 THR A O 1
ATOM 1245 N N . ASN A 1 165 ? -25.977 -4.131 -15.139 1.00 63.53 165 ASN A N 1
ATOM 1246 C CA . ASN A 1 165 ? -26.963 -3.208 -14.569 1.00 63.53 165 ASN A CA 1
ATOM 1247 C C . ASN A 1 165 ? -26.785 -1.741 -15.027 1.00 63.53 165 ASN A C 1
ATOM 1249 O O . ASN A 1 165 ? -27.544 -0.886 -14.568 1.00 63.53 165 ASN A O 1
ATOM 1253 N N . ASP A 1 166 ? -25.815 -1.458 -15.905 1.00 53.34 166 ASP A N 1
ATOM 1254 C CA . ASP A 1 166 ? -25.612 -0.166 -16.597 1.00 53.34 166 ASP A CA 1
ATOM 1255 C C . ASP A 1 166 ? -26.322 -0.153 -17.966 1.00 53.34 166 ASP A C 1
ATOM 1257 O O . ASP A 1 166 ? -26.980 0.864 -18.290 1.00 53.34 166 ASP A O 1
#

pLDDT: mean 70.85, std 18.61, range [39.12, 92.38]

Sequence (166 aa):
MVRIQPAPDKLQDMAQRLLDAADSPSEVATCTNGSGVGFEVSEELARKAGVLDEASDDEVEDYAGLDDVDVTADLEKAADEAPDAQTEEQTETGLEELVPETEQTNIVEEQADDTETEQEPPRTGRGSSEAAWREFLSKQDGFTVPDDADRGDLIAAWDAHRSTND

Foldseek 3Di:
DDKFFDDPVCQVVLLVLLCVQDPDNVQWDWDDDDPTIITDHDPVSCVSSVNPPPDPDDDDDPPPDDDDDDDDDDDDDDDDDDDDDDDDDDDDDDDDDDDDDDDDDDDDDPPPDPDPPLDQQDCDDDRLAQVNLVVSQVPDPPGDDDPPDHSVNSVVSVVVVVVVVD

Radius of gyration: 27.48 Å; chains: 1; bounding box: 78×50×52 Å

Secondary structure (DSSP, 8-state):
-EEE---GGGHHHHHHHHHHH-SSGGGEEEEEETTEEEEEE-HHHHHHTTS-------------------------------------------------------------------PPPPSSSTT--HHHHHHHHHTSTTPPPPTT--HHHHHHHHHHHHHH--

Organism: NCBI:txid908250